Protein AF-A0A9D1RX55-F1 (afdb_monomer)

InterPro domains:
  IPR001852 Pyridoxal 5'-phosphate synthase subunit PdxS/SNZ [PS51129] (14-47)
  IPR001852 Pyridoxal 5'-phosphate synthase subunit PdxS/SNZ [PTHR31829] (5-47)
  IPR013785 Aldolase-type TIM barrel [G3DSA:3.20.20.70] (1-47)
  IPR033755 PdxS/SNZ N-terminal domain [PF01680] (12-47)

Radius of gyration: 17.19 Å; Cα contacts (8 Å, |Δi|>4): 29; chains: 1; bounding box: 50×20×28 Å

Sequence (47 aa):
MASERNATTGTARVKRGLADMLKGGVIMDVVTPEQAKIAEDAGATAV

Foldseek 3Di:
DD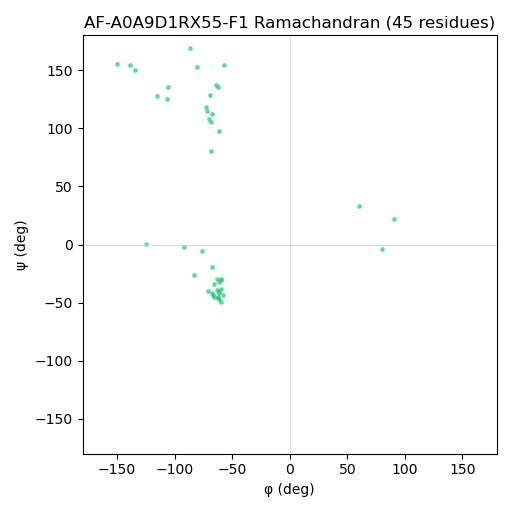PPPPDDPPDPVVVVVVVVVCPPFAEDDDDDPVVVVVCVVVGHPYD

Organism: NCBI:txid2838530

Structure (mmCIF, N/CA/C/O backbone):
data_AF-A0A9D1RX55-F1
#
_entry.id   AF-A0A9D1RX55-F1
#
loop_
_atom_site.group_PDB
_atom_site.id
_atom_site.type_symbol
_atom_site.label_atom_id
_atom_site.label_alt_id
_atom_site.label_comp_id
_atom_site.label_asym_id
_atom_site.label_entity_id
_atom_site.label_seq_id
_atom_site.pdbx_PDB_ins_code
_atom_site.Cartn_x
_atom_site.Cartn_y
_ato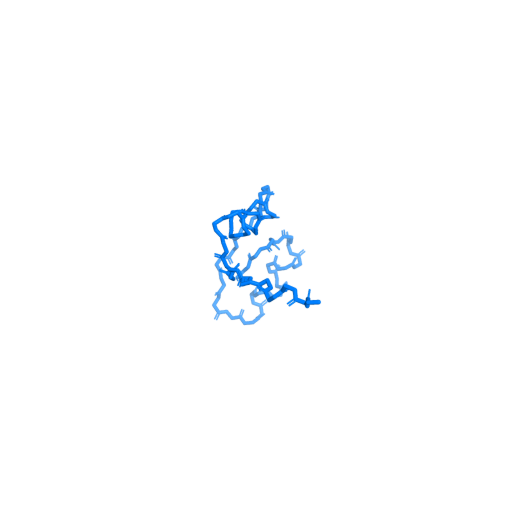m_site.Cartn_z
_atom_site.occupancy
_atom_site.B_iso_or_equiv
_atom_site.auth_seq_id
_atom_site.auth_comp_id
_atom_site.auth_asym_id
_atom_site.auth_atom_id
_atom_site.pdbx_PDB_model_num
ATOM 1 N N . MET A 1 1 ? 38.756 -13.953 -12.746 1.00 49.91 1 MET A N 1
ATOM 2 C CA . MET A 1 1 ? 38.458 -12.531 -12.477 1.00 49.91 1 MET A CA 1
ATOM 3 C C . MET A 1 1 ? 36.967 -12.410 -12.219 1.00 49.91 1 MET A C 1
ATOM 5 O O . MET A 1 1 ? 36.189 -12.557 -13.152 1.00 49.91 1 MET A O 1
ATOM 9 N N . ALA A 1 2 ? 36.562 -12.272 -10.957 1.00 55.00 2 ALA A N 1
ATOM 10 C CA 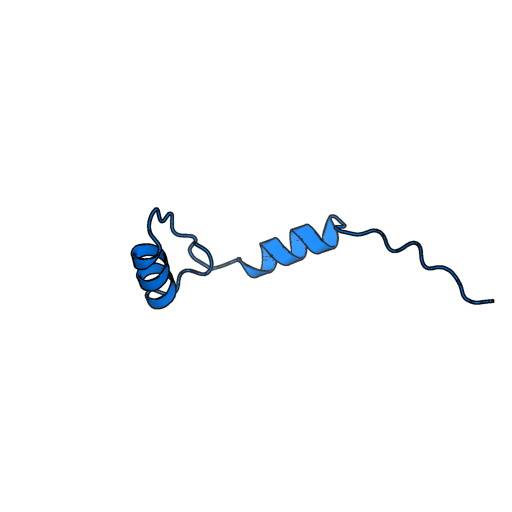. ALA A 1 2 ? 35.167 -12.016 -10.621 1.00 55.00 2 ALA A CA 1
ATOM 11 C C . ALA A 1 2 ? 34.854 -10.563 -10.999 1.00 55.00 2 ALA A C 1
ATOM 13 O O . ALA A 1 2 ? 35.504 -9.646 -10.510 1.00 55.00 2 ALA A O 1
ATOM 14 N N . SER A 1 3 ? 33.915 -10.362 -11.921 1.00 65.31 3 SER A N 1
ATOM 15 C CA . SER A 1 3 ? 33.397 -9.034 -12.236 1.00 65.31 3 SER A CA 1
ATOM 16 C C . SER A 1 3 ? 32.621 -8.527 -11.019 1.00 65.31 3 SER A C 1
ATOM 18 O O . SER A 1 3 ? 31.578 -9.088 -10.674 1.00 65.31 3 SER A O 1
ATOM 20 N N . GLU A 1 4 ? 33.133 -7.489 -10.355 1.00 66.44 4 GLU A N 1
ATOM 21 C CA . GLU A 1 4 ? 32.347 -6.681 -9.422 1.00 66.44 4 GLU A CA 1
ATOM 22 C C . GLU A 1 4 ? 31.206 -6.034 -10.208 1.00 66.44 4 GLU A C 1
ATOM 24 O O . GLU A 1 4 ? 31.369 -5.034 -10.910 1.00 66.44 4 GLU A O 1
ATOM 29 N N . ARG A 1 5 ? 30.024 -6.650 -10.138 1.00 71.81 5 ARG A N 1
ATOM 30 C CA . ARG A 1 5 ? 28.798 -6.045 -10.648 1.00 71.81 5 ARG A CA 1
ATOM 31 C C . ARG A 1 5 ? 28.478 -4.862 -9.750 1.00 71.81 5 ARG A C 1
ATOM 33 O O . ARG A 1 5 ? 28.001 -5.049 -8.634 1.00 71.81 5 ARG A O 1
ATOM 40 N N . ASN A 1 6 ? 28.722 -3.659 -10.254 1.00 73.62 6 ASN A N 1
ATOM 41 C CA . ASN A 1 6 ? 28.299 -2.416 -9.622 1.00 73.62 6 ASN A CA 1
ATOM 42 C C . ASN A 1 6 ? 26.760 -2.337 -9.695 1.00 73.62 6 ASN A C 1
ATOM 44 O O . ASN A 1 6 ? 26.180 -1.787 -10.631 1.00 73.62 6 ASN A O 1
ATOM 48 N N . ALA A 1 7 ? 26.087 -3.036 -8.777 1.00 78.62 7 ALA A N 1
ATOM 49 C CA . ALA A 1 7 ? 24.639 -3.162 -8.764 1.00 78.62 7 ALA A CA 1
ATOM 50 C C . ALA A 1 7 ? 24.021 -1.817 -8.376 1.00 78.62 7 ALA A C 1
ATOM 52 O O . ALA A 1 7 ? 24.084 -1.388 -7.226 1.00 78.62 7 ALA A O 1
ATOM 53 N N . THR A 1 8 ? 23.406 -1.143 -9.345 1.00 87.06 8 THR A N 1
ATOM 54 C C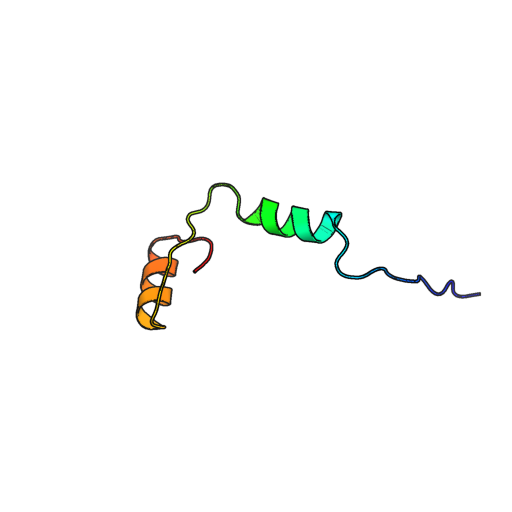A . THR A 1 8 ? 22.663 0.090 -9.084 1.00 87.06 8 THR A CA 1
ATOM 55 C C . THR A 1 8 ? 21.372 -0.249 -8.337 1.00 87.06 8 THR A C 1
ATOM 57 O O . THR A 1 8 ? 20.497 -0.936 -8.871 1.00 87.06 8 THR A O 1
ATOM 60 N N . THR A 1 9 ? 21.240 0.214 -7.095 1.00 91.31 9 THR A N 1
ATOM 61 C CA . THR A 1 9 ? 20.050 -0.017 -6.266 1.00 91.31 9 THR A CA 1
ATOM 62 C C . THR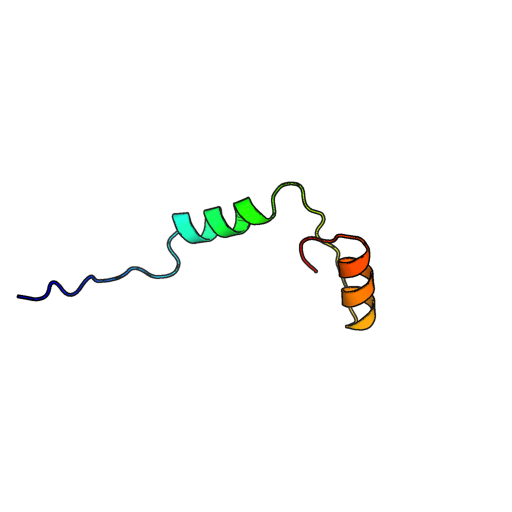 A 1 9 ? 18.924 0.957 -6.628 1.00 91.31 9 THR A C 1
ATOM 64 O O . THR A 1 9 ? 19.156 2.049 -7.144 1.00 91.31 9 THR A O 1
A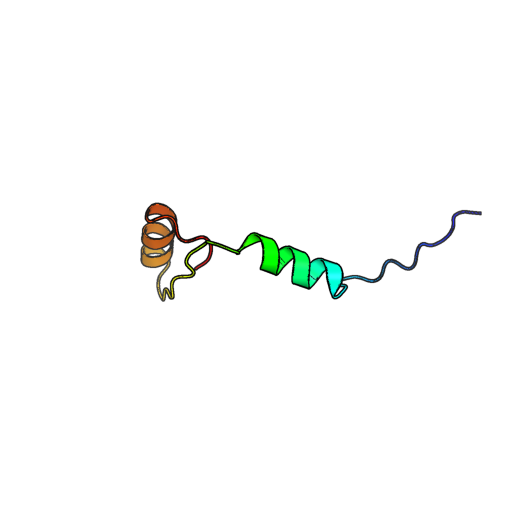TOM 67 N N . GLY A 1 10 ? 17.668 0.552 -6.401 1.00 91.38 10 GLY A N 1
ATOM 68 C CA . GLY A 1 10 ? 16.513 1.451 -6.525 1.00 91.38 10 GLY A CA 1
ATOM 69 C C . GLY A 1 10 ? 16.314 2.071 -7.914 1.00 91.38 10 GLY A C 1
ATOM 70 O O . GLY A 1 10 ? 15.863 3.217 -8.014 1.00 91.38 10 GLY A O 1
ATOM 71 N N . THR A 1 11 ? 16.660 1.344 -8.983 1.00 94.94 11 THR A N 1
ATOM 72 C CA . THR A 1 11 ? 16.510 1.837 -10.359 1.00 94.94 11 THR A CA 1
ATOM 73 C C . THR A 1 11 ? 15.062 2.222 -10.668 1.00 94.94 11 THR A C 1
ATOM 75 O O . THR A 1 11 ? 14.108 1.685 -10.100 1.00 94.94 11 THR A O 1
ATOM 78 N N . ALA A 1 12 ? 14.877 3.128 -11.628 1.00 95.94 12 ALA A N 1
ATOM 79 C CA . ALA A 1 12 ? 13.544 3.578 -12.020 1.00 95.94 12 ALA A CA 1
ATOM 80 C C . ALA A 1 12 ? 12.648 2.430 -12.525 1.00 95.94 12 ALA A C 1
ATOM 82 O O . ALA A 1 12 ? 11.438 2.466 -12.326 1.00 95.94 12 ALA A O 1
ATOM 83 N N . ARG A 1 13 ? 13.235 1.388 -13.138 1.00 95.31 13 ARG A N 1
ATOM 84 C CA . ARG A 1 13 ? 12.508 0.169 -13.528 1.00 95.31 13 ARG A CA 1
ATOM 85 C C . ARG A 1 13 ? 11.919 -0.540 -12.308 1.00 95.31 13 ARG A C 1
ATOM 87 O O . ARG A 1 13 ? 10.747 -0.886 -12.344 1.00 95.31 13 ARG A O 1
ATOM 94 N N . VAL A 1 14 ? 12.704 -0.723 -11.245 1.00 95.69 14 VAL A N 1
ATOM 95 C CA . VAL A 1 14 ? 12.247 -1.397 -10.018 1.00 95.69 14 VAL A CA 1
ATOM 96 C C . VAL A 1 14 ? 11.164 -0.577 -9.318 1.00 95.69 14 VAL A C 1
ATOM 98 O O . VAL A 1 14 ? 10.125 -1.122 -8.967 1.00 95.69 14 VAL A O 1
ATOM 101 N N . LYS A 1 15 ? 11.357 0.741 -9.181 1.00 96.06 15 LYS A N 1
ATOM 102 C CA . LYS A 1 15 ? 10.371 1.631 -8.540 1.00 96.06 15 LYS A CA 1
ATOM 103 C C . LYS A 1 15 ? 9.033 1.655 -9.284 1.00 96.06 15 LYS A C 1
ATOM 105 O O . LYS A 1 15 ? 7.985 1.610 -8.652 1.00 96.06 15 LYS A O 1
ATOM 110 N N . ARG A 1 16 ? 9.065 1.687 -10.621 1.00 97.19 16 ARG A N 1
ATOM 111 C CA . ARG A 1 16 ? 7.846 1.586 -11.437 1.00 97.19 16 ARG A CA 1
ATOM 112 C C . ARG A 1 16 ? 7.193 0.214 -11.323 1.00 97.19 16 ARG A C 1
ATOM 114 O O . ARG A 1 16 ? 5.990 0.163 -11.134 1.00 97.19 16 ARG A O 1
ATOM 121 N N . GLY A 1 17 ? 7.977 -0.866 -11.355 1.00 97.06 17 GLY A N 1
ATOM 122 C CA . GLY A 1 17 ? 7.451 -2.221 -11.176 1.00 97.06 17 GLY A CA 1
ATOM 123 C C . GLY A 1 17 ? 6.751 -2.412 -9.829 1.00 97.06 17 GLY A C 1
ATOM 124 O O . GLY A 1 17 ? 5.698 -3.033 -9.778 1.00 97.06 17 GLY A O 1
ATOM 125 N N . LEU A 1 18 ? 7.279 -1.811 -8.757 1.00 96.38 18 LEU A N 1
ATOM 126 C CA . LEU A 1 18 ? 6.610 -1.801 -7.455 1.00 96.38 18 LEU A CA 1
ATOM 127 C C . LEU A 1 18 ? 5.258 -1.071 -7.514 1.00 96.38 18 LEU A C 1
ATOM 129 O O . LEU A 1 18 ? 4.270 -1.585 -7.008 1.00 96.38 18 LEU A O 1
ATOM 133 N N . ALA A 1 19 ? 5.192 0.096 -8.161 1.00 96.38 19 ALA A N 1
ATOM 134 C CA . ALA A 1 19 ? 3.930 0.819 -8.332 1.00 96.38 19 ALA A CA 1
ATOM 135 C C . ALA A 1 19 ? 2.934 0.055 -9.225 1.00 96.38 19 ALA A C 1
ATOM 137 O O . ALA A 1 19 ? 1.729 0.093 -8.986 1.00 96.38 19 ALA A O 1
ATOM 138 N N . ASP A 1 20 ? 3.430 -0.676 -10.228 1.00 97.38 20 ASP A N 1
ATOM 139 C CA . ASP A 1 20 ? 2.606 -1.508 -11.104 1.00 97.38 20 ASP A CA 1
ATOM 140 C C . ASP A 1 20 ? 1.906 -2.643 -10.341 1.00 97.38 20 ASP A C 1
ATOM 142 O O . ASP A 1 20 ? 0.796 -3.017 -10.715 1.00 97.38 20 ASP A O 1
ATOM 146 N N . MET A 1 21 ? 2.504 -3.150 -9.256 1.00 95.56 21 MET A N 1
ATOM 147 C CA . MET A 1 21 ? 1.888 -4.172 -8.399 1.00 95.56 21 MET A CA 1
ATOM 148 C C . MET A 1 21 ? 0.660 -3.671 -7.625 1.00 95.56 21 MET A C 1
ATOM 150 O O . MET A 1 21 ? -0.137 -4.491 -7.185 1.00 95.56 21 MET A O 1
ATOM 154 N N . LEU A 1 22 ? 0.488 -2.354 -7.466 1.00 96.75 22 LEU A N 1
ATOM 155 C CA . LEU A 1 22 ? -0.656 -1.755 -6.762 1.00 96.75 22 LEU A CA 1
ATOM 156 C C . LEU A 1 22 ? -1.830 -1.426 -7.704 1.00 96.75 22 LEU A C 1
ATOM 158 O O . LEU A 1 22 ? -2.863 -0.915 -7.268 1.00 96.75 22 LEU A O 1
ATOM 162 N N . LYS A 1 23 ? -1.686 -1.672 -9.013 1.00 96.31 23 LYS A N 1
ATOM 163 C CA . LYS A 1 23 ? -2.724 -1.367 -10.008 1.00 96.31 23 LYS A CA 1
ATOM 164 C C . LYS A 1 23 ? -3.987 -2.196 -9.773 1.00 96.31 23 LYS A C 1
ATOM 166 O O . LYS A 1 23 ? -3.917 -3.400 -9.565 1.00 96.31 23 LYS A O 1
ATOM 171 N N . GLY A 1 24 ? -5.146 -1.545 -9.892 1.00 96.25 24 GLY A N 1
ATOM 172 C CA . GLY A 1 24 ? -6.459 -2.174 -9.699 1.00 96.25 24 GLY A CA 1
ATOM 173 C C . GLY A 1 24 ? -6.875 -2.332 -8.234 1.00 96.25 24 GLY A C 1
ATOM 174 O O . GLY A 1 24 ? -7.997 -2.757 -7.979 1.00 96.25 24 GLY A O 1
ATOM 175 N N . GLY A 1 25 ? -5.999 -1.968 -7.296 1.00 97.00 25 GLY A N 1
ATOM 176 C CA . GLY A 1 25 ? -6.275 -1.937 -5.868 1.00 97.00 25 GLY A CA 1
ATOM 177 C C . GLY A 1 25 ? -6.889 -0.626 -5.384 1.00 97.00 25 GLY A C 1
ATOM 178 O O . GLY A 1 25 ? -6.892 0.384 -6.091 1.00 97.00 25 GLY A O 1
ATOM 179 N N . VAL A 1 26 ? -7.361 -0.637 -4.139 1.00 97.81 26 VAL A N 1
ATOM 180 C CA . VAL A 1 26 ? -7.753 0.566 -3.392 1.00 97.81 26 VAL A CA 1
ATOM 181 C C . VAL A 1 26 ? -6.683 0.857 -2.342 1.00 97.81 26 VAL A C 1
ATOM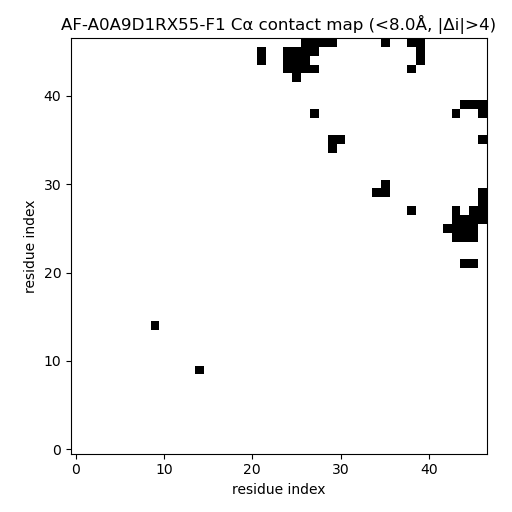 183 O O . VAL A 1 26 ? -6.220 -0.062 -1.668 1.00 97.81 26 VAL A O 1
ATOM 186 N N . ILE A 1 27 ? -6.292 2.126 -2.216 1.00 97.75 27 ILE A N 1
ATOM 187 C CA . ILE A 1 27 ? -5.427 2.622 -1.140 1.00 97.75 27 ILE A CA 1
ATOM 188 C C . ILE A 1 27 ? -6.311 3.422 -0.186 1.00 97.75 27 ILE A C 1
ATOM 190 O O . ILE A 1 27 ? -7.031 4.312 -0.646 1.00 97.75 27 ILE A O 1
ATOM 194 N N . MET A 1 28 ? -6.301 3.083 1.102 1.00 98.25 28 MET A N 1
ATOM 195 C CA . MET A 1 28 ? -7.176 3.706 2.099 1.00 98.25 28 MET A CA 1
ATOM 196 C C . MET A 1 28 ? -6.358 4.489 3.127 1.00 98.25 28 MET A C 1
ATOM 198 O O . MET A 1 28 ? -5.468 3.928 3.749 1.00 98.25 28 MET A O 1
ATOM 202 N N . ASP A 1 29 ? -6.705 5.758 3.347 1.0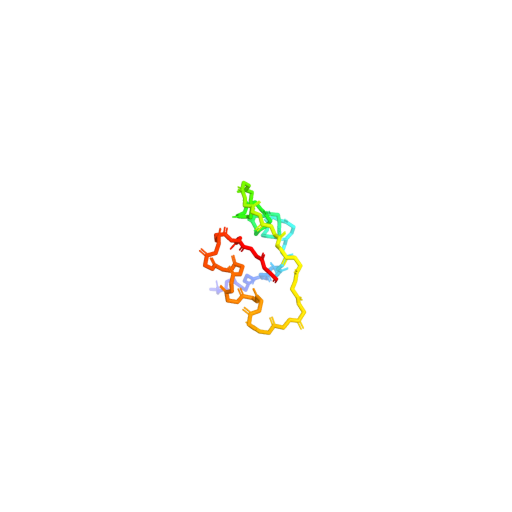0 98.50 29 ASP A N 1
ATOM 203 C CA . ASP A 1 29 ? -6.117 6.552 4.428 1.00 98.50 29 ASP A CA 1
ATOM 204 C C . ASP A 1 29 ? -6.589 6.032 5.794 1.00 98.50 29 ASP A C 1
ATOM 206 O O . ASP A 1 29 ? -7.793 5.920 6.049 1.00 98.50 29 ASP A O 1
ATOM 210 N N . VAL A 1 30 ? -5.643 5.769 6.697 1.00 98.19 30 VAL A N 1
ATOM 211 C CA . VAL A 1 30 ? -5.912 5.327 8.072 1.00 98.19 30 VAL A CA 1
ATOM 212 C C . VAL A 1 30 ? -5.054 6.097 9.074 1.00 98.19 30 VAL A C 1
ATOM 214 O O . VAL A 1 30 ? -3.938 6.521 8.781 1.00 98.19 30 VAL A O 1
ATOM 217 N N . VAL A 1 31 ? -5.568 6.284 10.288 1.00 98.44 31 VAL A N 1
ATOM 218 C CA . VAL A 1 31 ? -4.875 7.015 11.368 1.00 98.44 31 VAL A CA 1
ATOM 219 C C . VAL A 1 31 ? -4.726 6.200 12.650 1.00 98.44 31 VAL A C 1
ATOM 221 O O . VAL A 1 31 ? -4.162 6.685 13.631 1.00 98.44 31 VAL A O 1
ATOM 224 N N . THR A 1 32 ? -5.206 4.953 12.666 1.00 98.62 32 THR A N 1
ATOM 225 C CA . THR A 1 32 ? -5.004 4.022 13.783 1.00 98.62 32 THR A CA 1
ATOM 226 C C . THR A 1 32 ? -4.690 2.606 13.292 1.00 98.62 32 THR A C 1
ATOM 228 O O . THR A 1 32 ? -5.138 2.215 12.212 1.00 98.62 32 THR A O 1
ATOM 231 N N . PRO A 1 33 ? -3.985 1.787 14.099 1.00 98.50 33 PRO A N 1
ATOM 232 C CA . PRO A 1 33 ? -3.749 0.383 13.762 1.00 98.50 33 PRO A CA 1
ATOM 233 C C . PRO A 1 33 ? -5.037 -0.430 13.587 1.00 98.50 33 PRO A C 1
ATOM 235 O O . PRO A 1 33 ? -5.060 -1.390 12.830 1.00 98.50 33 PRO A O 1
ATOM 238 N N . GLU A 1 34 ? -6.115 -0.061 14.281 1.00 98.44 34 GLU A N 1
ATOM 239 C CA . GLU A 1 34 ? -7.402 -0.747 14.151 1.00 98.44 34 GLU A CA 1
ATOM 240 C C . GLU A 1 34 ? -8.068 -0.459 12.800 1.00 98.44 34 GLU A C 1
ATOM 242 O O . GLU A 1 34 ? -8.587 -1.370 12.164 1.00 98.44 34 GLU A O 1
ATOM 247 N N . GLN A 1 35 ? -7.987 0.785 12.314 1.00 98.50 35 GLN A N 1
ATOM 248 C CA . GLN A 1 35 ? -8.453 1.128 10.969 1.00 98.50 35 GLN A CA 1
ATOM 249 C C . GLN A 1 35 ? -7.656 0.392 9.888 1.00 98.50 35 GLN A C 1
ATOM 251 O O . GLN A 1 35 ? -8.257 -0.071 8.925 1.00 98.50 35 GLN A O 1
ATOM 256 N N . ALA A 1 36 ? -6.338 0.239 10.066 1.00 98.56 36 ALA A N 1
ATOM 257 C CA . ALA A 1 36 ? -5.498 -0.514 9.134 1.00 98.56 36 ALA A CA 1
ATOM 258 C C . ALA A 1 36 ? -5.974 -1.970 8.976 1.00 98.56 36 ALA A C 1
ATOM 260 O O . ALA A 1 36 ? -6.090 -2.445 7.851 1.00 98.56 36 ALA A O 1
ATOM 261 N N . LYS A 1 37 ? -6.332 -2.644 10.081 1.00 98.50 37 LYS A N 1
ATOM 262 C CA . LYS A 1 37 ? -6.897 -4.007 10.034 1.00 98.50 37 LYS A CA 1
ATOM 263 C C . LYS A 1 37 ? -8.228 -4.051 9.284 1.00 98.50 37 LYS A C 1
ATOM 265 O O . LYS A 1 37 ? -8.414 -4.896 8.423 1.00 98.50 37 LYS A O 1
ATOM 270 N N . ILE A 1 38 ? -9.136 -3.113 9.574 1.00 98.12 38 ILE A N 1
ATOM 271 C CA . ILE A 1 38 ? -10.444 -3.039 8.899 1.00 98.12 38 ILE A CA 1
ATOM 272 C C . ILE A 1 38 ? -10.265 -2.806 7.391 1.00 98.12 38 ILE A C 1
ATOM 274 O O . ILE A 1 38 ? -10.986 -3.385 6.582 1.00 98.12 38 ILE A O 1
ATOM 278 N N . ALA A 1 39 ? -9.311 -1.959 7.007 1.00 98.50 39 ALA A N 1
ATOM 279 C CA . ALA A 1 39 ? -9.003 -1.666 5.614 1.00 98.50 39 ALA A CA 1
ATOM 280 C C . ALA A 1 39 ? -8.398 -2.880 4.886 1.00 98.50 39 ALA A C 1
ATOM 282 O O . ALA A 1 39 ? -8.802 -3.170 3.760 1.00 98.50 39 ALA A O 1
ATOM 283 N N . GLU A 1 40 ? -7.488 -3.614 5.533 1.00 98.06 40 GLU A N 1
ATOM 284 C CA . GLU A 1 40 ? -6.949 -4.883 5.026 1.00 98.06 40 GLU A CA 1
ATOM 285 C C . GLU A 1 40 ? -8.067 -5.919 4.816 1.00 98.06 40 GLU A C 1
ATOM 287 O O . GLU A 1 40 ? -8.200 -6.456 3.714 1.00 98.06 40 GLU A O 1
ATOM 292 N N . ASP A 1 41 ? -8.937 -6.118 5.814 1.00 98.19 41 ASP A N 1
ATOM 293 C CA . ASP A 1 41 ? -10.083 -7.040 5.743 1.00 98.19 41 ASP A CA 1
ATOM 294 C C . ASP A 1 41 ? -11.084 -6.653 4.637 1.00 98.19 41 ASP A C 1
ATOM 296 O O . ASP A 1 41 ? -11.705 -7.514 4.009 1.00 98.19 41 ASP A O 1
ATOM 300 N N . ALA A 1 42 ? -11.231 -5.352 4.365 1.00 97.88 42 ALA A N 1
ATOM 301 C CA . ALA A 1 42 ? -12.060 -4.826 3.281 1.00 97.88 42 ALA A CA 1
ATOM 302 C C . ALA A 1 42 ? -11.420 -4.974 1.884 1.00 97.88 42 ALA A C 1
ATOM 304 O O . ALA A 1 42 ? -12.069 -4.664 0.881 1.00 97.88 42 ALA A O 1
ATOM 305 N N . GLY A 1 43 ? -10.172 -5.446 1.800 1.00 97.38 43 GLY A N 1
ATOM 306 C CA . GLY A 1 43 ? -9.455 -5.674 0.546 1.00 97.38 43 GLY A CA 1
ATOM 307 C C . GLY A 1 43 ? -8.635 -4.481 0.047 1.00 97.38 43 GLY A C 1
ATOM 308 O O . GLY A 1 43 ? -8.345 -4.403 -1.152 1.00 97.38 43 GLY A O 1
ATOM 309 N N . ALA A 1 44 ? -8.254 -3.543 0.922 1.00 98.19 44 ALA A N 1
ATOM 310 C CA . ALA A 1 44 ? -7.294 -2.501 0.564 1.00 98.19 44 ALA A CA 1
ATOM 311 C C . ALA A 1 44 ? -5.936 -3.126 0.200 1.00 98.19 44 ALA A C 1
ATOM 313 O O . ALA A 1 44 ? -5.429 -4.017 0.875 1.00 98.19 44 ALA A O 1
ATOM 314 N N . THR A 1 45 ? -5.328 -2.652 -0.886 1.00 97.38 45 THR A N 1
ATOM 315 C CA . THR A 1 45 ? -4.018 -3.136 -1.361 1.00 97.38 45 THR A CA 1
ATOM 316 C C . THR A 1 45 ? -2.862 -2.451 -0.631 1.00 97.38 45 THR A C 1
ATOM 318 O O . THR A 1 45 ? -1.775 -3.016 -0.526 1.00 97.38 45 THR A O 1
ATOM 321 N N . ALA A 1 46 ? -3.094 -1.236 -0.131 1.00 97.25 46 ALA A N 1
ATOM 322 C CA . ALA A 1 46 ? -2.188 -0.503 0.744 1.00 97.25 46 ALA A CA 1
ATOM 323 C C . ALA A 1 46 ? -2.987 0.422 1.678 1.00 97.25 46 ALA A C 1
ATOM 325 O O . ALA A 1 46 ? -4.108 0.821 1.342 1.00 97.25 46 ALA A O 1
ATOM 326 N N . VAL A 1 47 ? -2.395 0.751 2.828 1.00 95.38 47 VAL A N 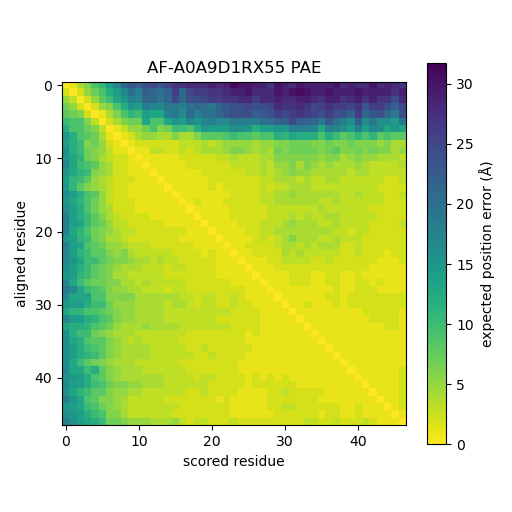1
ATOM 327 C CA . VAL A 1 47 ? -2.949 1.617 3.883 1.00 95.38 47 VAL A CA 1
ATOM 328 C C . VAL A 1 47 ? -1.865 2.506 4.480 1.00 95.38 47 VAL A C 1
ATOM 330 O O . VAL A 1 47 ? -0.678 2.108 4.385 1.00 95.38 47 VAL A O 1
#

Mean predicted aligned error: 5.93 Å

Secondary structure (DSSP, 8-state):
--------TT-HHHHHHHHHTTTT--B---SSHHHHHHHHHTT-SB-

pLDDT: mean 92.15, std 11.8, range [49.91, 98.62]

Solvent-accessible surface area (backbone atoms only — not comparable to full-atom values): 3105 Å² total; per-residue (Å²): 134,86,79,81,74,84,74,77,74,86,42,71,68,57,58,49,52,57,56,57,73,54,63,95,52,45,75,47,92,62,90,46,76,68,49,43,52,54,40,47,76,74,60,35,70,46,106